Protein AF-A0A974VL12-F1 (afdb_monomer_lite)

pLDDT: mean 79.25, std 14.82, range [35.31, 94.94]

Sequence (105 aa):
MATPLALETPRSLEWRTRATRRAIELATTGRTFTADELHTPAVGEPNHHTKWGSIMRDKQVLKCVEFIGYTKSTRTGGVLSVWQGRPLIAQQVLQSLEQDGEHTA

Structure (mmCIF, N/CA/C/O backbone):
data_AF-A0A974VL12-F1
#
_entry.id   AF-A0A974VL12-F1
#
loop_
_atom_site.group_PDB
_atom_site.id
_atom_site.type_symbol
_atom_site.label_atom_id
_atom_site.label_alt_id
_atom_site.label_comp_id
_atom_site.label_asym_id
_atom_site.label_entity_id
_atom_site.label_seq_id
_atom_site.pdbx_PDB_ins_code
_atom_site.Cartn_x
_atom_site.Cartn_y
_atom_site.Cartn_z
_atom_site.occupancy
_atom_site.B_iso_or_equiv
_atom_site.auth_seq_id
_atom_site.auth_comp_id
_atom_site.auth_asym_id
_atom_site.auth_atom_id
_atom_site.pdbx_PDB_model_num
ATOM 1 N N . MET A 1 1 ? 37.444 -2.932 -4.853 1.00 35.31 1 MET A N 1
ATOM 2 C CA . MET A 1 1 ? 36.697 -1.919 -5.625 1.00 35.31 1 MET A CA 1
ATOM 3 C C . MET A 1 1 ? 35.370 -1.689 -4.923 1.00 35.31 1 MET A C 1
ATOM 5 O O . MET A 1 1 ? 34.571 -2.613 -4.874 1.00 35.31 1 MET A O 1
ATOM 9 N N . ALA A 1 2 ? 35.192 -0.536 -4.277 1.00 42.22 2 ALA A N 1
ATOM 10 C CA . ALA A 1 2 ? 33.950 -0.197 -3.587 1.00 42.22 2 ALA A CA 1
ATOM 11 C C . ALA A 1 2 ? 32.938 0.318 -4.618 1.00 42.22 2 ALA A C 1
ATOM 13 O O . ALA A 1 2 ? 33.211 1.300 -5.307 1.00 42.22 2 ALA A O 1
ATOM 14 N N . THR A 1 3 ? 31.805 -0.367 -4.760 1.00 48.94 3 THR A N 1
ATOM 15 C CA . THR A 1 3 ? 30.671 0.097 -5.567 1.00 48.94 3 THR A CA 1
ATOM 16 C C .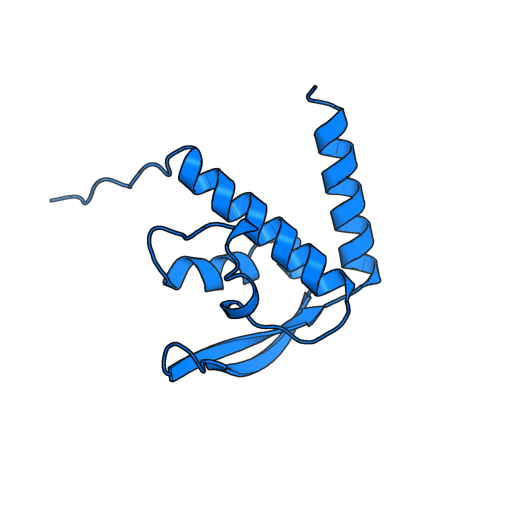 THR A 1 3 ? 30.251 1.475 -5.052 1.00 48.94 3 THR A C 1
ATOM 18 O O . THR A 1 3 ? 30.015 1.598 -3.847 1.00 48.94 3 THR A O 1
ATOM 21 N N . PRO A 1 4 ? 30.175 2.522 -5.893 1.00 47.91 4 PRO A N 1
ATOM 22 C CA . PRO A 1 4 ? 29.727 3.820 -5.421 1.00 47.91 4 PRO A CA 1
ATOM 23 C C . PRO A 1 4 ? 28.293 3.673 -4.915 1.00 47.91 4 PRO A C 1
ATOM 25 O O . PRO A 1 4 ? 27.423 3.161 -5.622 1.00 47.91 4 PRO A O 1
ATOM 28 N N . LEU A 1 5 ? 28.076 4.082 -3.663 1.00 50.25 5 LEU A N 1
ATOM 29 C CA . LEU A 1 5 ? 26.763 4.251 -3.055 1.00 50.25 5 LEU A CA 1
ATOM 30 C C . LEU A 1 5 ? 25.986 5.185 -3.988 1.00 50.25 5 LEU A C 1
ATOM 32 O O . LEU A 1 5 ? 26.266 6.381 -4.024 1.00 50.25 5 LEU A O 1
ATOM 36 N N . ALA A 1 6 ? 25.119 4.628 -4.835 1.00 55.88 6 ALA A N 1
ATOM 37 C CA . ALA A 1 6 ? 24.356 5.402 -5.799 1.00 55.88 6 ALA A CA 1
ATOM 38 C C . ALA A 1 6 ? 23.507 6.402 -5.013 1.00 55.88 6 ALA A C 1
ATOM 40 O O . ALA A 1 6 ? 22.493 6.028 -4.426 1.00 55.88 6 ALA A O 1
ATOM 41 N N . LEU A 1 7 ? 23.970 7.653 -4.957 1.00 52.66 7 LEU A N 1
ATOM 42 C CA . LEU A 1 7 ? 23.207 8.775 -4.439 1.00 52.66 7 LEU A CA 1
ATOM 43 C C . LEU A 1 7 ? 21.893 8.776 -5.213 1.00 52.66 7 LEU A C 1
ATOM 45 O O . LEU A 1 7 ? 21.882 8.938 -6.435 1.00 52.66 7 LEU A O 1
ATOM 49 N N . GLU A 1 8 ? 20.807 8.485 -4.505 1.00 51.09 8 GLU A N 1
ATOM 50 C CA . GLU A 1 8 ? 19.462 8.518 -5.053 1.00 51.09 8 GLU A CA 1
ATOM 51 C C . GLU A 1 8 ? 19.259 9.903 -5.689 1.00 51.09 8 GLU A C 1
ATOM 53 O O . GLU A 1 8 ? 19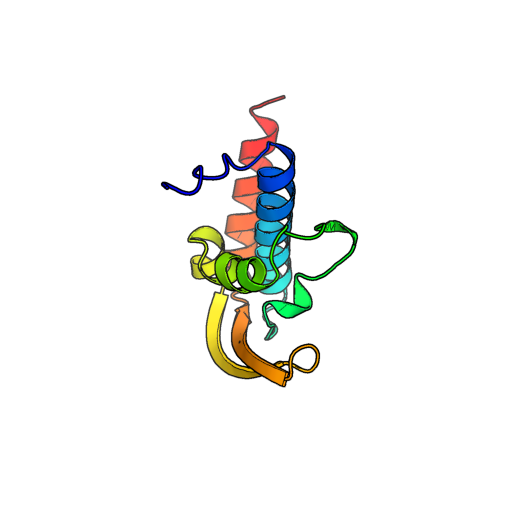.261 10.930 -5.015 1.00 51.09 8 GLU A O 1
ATOM 58 N N . THR A 1 9 ? 19.172 9.947 -7.022 1.00 57.31 9 THR A N 1
ATOM 59 C CA . THR A 1 9 ? 18.913 11.179 -7.771 1.00 57.31 9 THR A CA 1
ATOM 60 C C . THR A 1 9 ? 17.560 11.768 -7.349 1.00 57.31 9 THR A C 1
ATOM 62 O O . THR A 1 9 ? 16.682 11.011 -6.934 1.00 57.31 9 THR A O 1
ATOM 65 N N . PRO A 1 10 ? 17.310 13.081 -7.501 1.00 57.47 10 PRO A N 1
ATOM 66 C CA . PRO A 1 10 ? 16.026 13.696 -7.138 1.00 57.47 10 PRO A CA 1
ATOM 67 C C . PRO A 1 10 ? 14.801 12.983 -7.745 1.00 57.47 10 PRO A C 1
ATOM 69 O O . PRO A 1 10 ? 13.813 12.739 -7.058 1.00 57.47 10 PRO A O 1
ATOM 72 N N . ARG A 1 11 ? 14.904 12.499 -8.994 1.00 55.97 11 ARG A N 1
ATOM 73 C CA . ARG A 1 11 ? 13.870 11.651 -9.628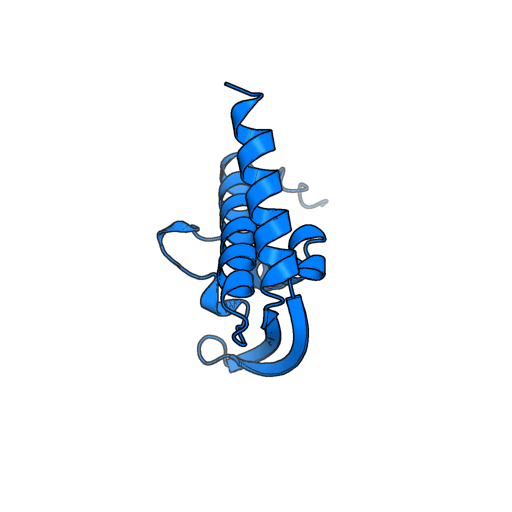 1.00 55.97 11 ARG A CA 1
ATOM 74 C C . ARG A 1 11 ? 13.635 10.322 -8.907 1.00 55.97 11 ARG A C 1
ATOM 76 O O . ARG A 1 11 ? 12.522 9.806 -8.901 1.00 55.97 11 ARG A O 1
ATOM 83 N N . SER A 1 12 ? 14.680 9.753 -8.311 1.00 59.50 12 SER A N 1
ATOM 84 C CA . SER A 1 12 ? 14.577 8.532 -7.516 1.00 59.50 12 SER A CA 1
ATOM 85 C C . SER A 1 12 ? 13.962 8.757 -6.122 1.00 59.50 12 SER A C 1
ATOM 87 O O . SER A 1 12 ? 13.556 7.793 -5.484 1.00 59.50 12 SER A O 1
ATOM 89 N N . LEU A 1 13 ? 13.818 10.002 -5.658 1.00 66.19 13 LEU A N 1
ATOM 90 C CA . LEU A 1 13 ? 12.967 10.320 -4.505 1.00 66.19 13 LEU A CA 1
ATOM 91 C C . LEU A 1 13 ? 11.499 10.489 -4.915 1.00 66.19 13 LEU A C 1
ATOM 93 O O . LEU A 1 13 ? 10.612 10.037 -4.196 1.00 66.19 13 LEU A O 1
ATOM 97 N N . GLU A 1 14 ? 11.229 11.060 -6.093 1.00 79.06 14 GLU A N 1
ATOM 98 C CA . GLU A 1 14 ? 9.853 11.313 -6.535 1.00 79.06 14 GLU A CA 1
ATOM 99 C C . GLU A 1 14 ? 9.016 10.040 -6.705 1.00 79.06 14 GLU A C 1
ATOM 101 O O . GLU A 1 14 ? 7.884 10.002 -6.219 1.00 79.06 14 GLU A O 1
ATOM 106 N N . TRP A 1 15 ? 9.546 8.986 -7.345 1.00 82.62 15 TRP A N 1
ATOM 107 C CA . TRP A 1 15 ? 8.781 7.733 -7.495 1.00 82.62 15 TRP A CA 1
ATOM 108 C C . TRP A 1 15 ? 8.465 7.116 -6.130 1.00 82.62 15 TRP A C 1
ATOM 110 O O . TRP A 1 15 ? 7.372 6.595 -5.937 1.00 82.62 15 TRP A O 1
ATOM 120 N N . ARG A 1 16 ? 9.393 7.205 -5.165 1.00 83.38 16 ARG A N 1
ATOM 121 C CA . ARG A 1 16 ? 9.209 6.652 -3.821 1.00 83.38 16 ARG A CA 1
ATOM 122 C C . ARG A 1 16 ? 8.102 7.395 -3.086 1.00 83.38 16 ARG A C 1
ATOM 124 O O . ARG A 1 16 ? 7.213 6.749 -2.546 1.00 83.38 16 ARG A O 1
ATOM 131 N N . THR A 1 17 ? 8.111 8.726 -3.120 1.00 84.62 17 THR A N 1
ATOM 132 C CA . THR A 1 17 ? 7.046 9.545 -2.525 1.00 84.62 17 THR A CA 1
ATOM 133 C C . THR A 1 17 ? 5.691 9.247 -3.167 1.00 84.62 17 THR A C 1
ATOM 135 O O . THR A 1 17 ? 4.707 9.035 -2.456 1.00 84.62 17 THR A O 1
ATOM 138 N N . ARG A 1 18 ? 5.632 9.145 -4.502 1.00 87.31 18 ARG A N 1
ATOM 139 C CA . ARG A 1 18 ? 4.400 8.783 -5.224 1.00 87.31 18 ARG A CA 1
ATOM 140 C C . ARG A 1 18 ? 3.931 7.366 -4.887 1.00 87.31 18 ARG A C 1
ATOM 142 O O . ARG A 1 18 ? 2.738 7.158 -4.693 1.00 87.31 18 ARG A O 1
ATOM 149 N N . ALA A 1 19 ? 4.849 6.408 -4.763 1.00 88.69 19 ALA A N 1
ATOM 150 C CA . ALA A 1 19 ? 4.539 5.027 -4.401 1.00 88.69 19 ALA A CA 1
ATOM 151 C C . ALA A 1 19 ? 4.017 4.924 -2.963 1.00 88.69 19 ALA A C 1
ATOM 153 O O . ALA A 1 19 ? 3.030 4.233 -2.722 1.00 88.69 19 ALA A O 1
ATOM 154 N N . THR A 1 20 ? 4.637 5.642 -2.021 1.00 89.25 20 THR A N 1
ATOM 155 C CA . THR A 1 20 ? 4.178 5.735 -0.629 1.00 89.25 20 THR A CA 1
ATOM 156 C C . THR A 1 20 ? 2.778 6.338 -0.559 1.00 89.25 20 THR A C 1
ATOM 158 O O . THR A 1 20 ? 1.894 5.737 0.051 1.00 89.25 20 THR A O 1
ATOM 161 N N . ARG A 1 21 ? 2.536 7.466 -1.244 1.00 89.75 21 ARG A N 1
ATOM 162 C CA . ARG A 1 21 ? 1.198 8.071 -1.330 1.00 89.75 21 ARG A CA 1
ATOM 163 C C . ARG A 1 21 ? 0.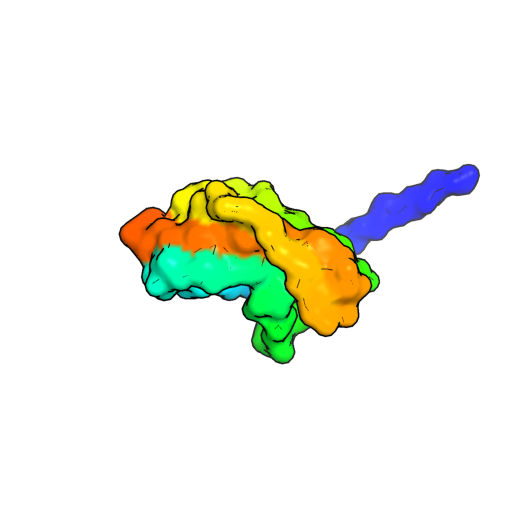185 7.084 -1.905 1.00 89.75 21 ARG A C 1
ATOM 165 O O . ARG A 1 21 ? -0.871 6.879 -1.315 1.00 89.75 21 ARG A O 1
ATOM 172 N N . ARG A 1 22 ? 0.534 6.403 -3.000 1.00 91.38 22 ARG A N 1
ATOM 173 C CA . ARG A 1 22 ? -0.342 5.417 -3.635 1.00 91.38 22 ARG A CA 1
ATOM 174 C C . ARG A 1 22 ? -0.677 4.243 -2.712 1.00 91.38 22 ARG A C 1
ATOM 176 O O . ARG A 1 22 ? -1.818 3.791 -2.692 1.00 91.38 22 ARG A O 1
ATOM 183 N N . ALA A 1 23 ? 0.288 3.757 -1.937 1.00 91.12 23 ALA A N 1
ATOM 184 C CA . ALA A 1 23 ? 0.052 2.703 -0.954 1.00 91.12 23 ALA A CA 1
ATOM 185 C C . ALA A 1 23 ? -0.928 3.155 0.143 1.00 91.12 23 ALA A C 1
ATOM 187 O O . ALA A 1 23 ? -1.800 2.384 0.541 1.00 91.12 23 ALA A O 1
ATOM 188 N N . ILE A 1 24 ? -0.825 4.409 0.596 1.00 91.62 24 ILE A N 1
ATOM 189 C CA . ILE A 1 24 ? -1.755 5.001 1.570 1.00 91.62 24 ILE A CA 1
ATOM 190 C C . ILE A 1 24 ? -3.155 5.155 0.954 1.00 91.62 24 ILE A C 1
ATOM 192 O O . ILE A 1 24 ? -4.139 4.783 1.588 1.00 91.62 24 ILE A O 1
ATOM 196 N N . GLU A 1 25 ? -3.262 5.608 -0.298 1.00 91.12 25 GLU A N 1
ATOM 197 C CA . GLU A 1 25 ? -4.538 5.675 -1.026 1.00 91.12 25 GLU A CA 1
ATOM 198 C C . GLU A 1 25 ? -5.204 4.298 -1.137 1.00 91.12 25 GLU A C 1
ATOM 200 O O . GLU A 1 25 ? -6.386 4.158 -0.822 1.00 91.12 25 GLU A O 1
ATOM 205 N N . LEU A 1 26 ? -4.455 3.258 -1.521 1.00 91.62 26 LEU A N 1
ATOM 206 C CA . LEU A 1 26 ? -4.969 1.885 -1.553 1.00 91.62 26 LEU A CA 1
ATOM 207 C C . LEU A 1 26 ? -5.439 1.436 -0.165 1.00 91.62 26 LEU A C 1
ATOM 209 O O . LEU A 1 26 ? -6.495 0.811 -0.041 1.00 91.62 26 LEU A O 1
ATOM 213 N N . ALA A 1 27 ? -4.715 1.822 0.886 1.00 92.56 27 ALA A N 1
ATOM 214 C CA . ALA A 1 27 ? -5.090 1.514 2.256 1.00 92.56 27 ALA A CA 1
ATOM 215 C C . ALA A 1 27 ? -6.411 2.176 2.695 1.00 92.56 27 ALA A C 1
ATOM 217 O O . ALA A 1 27 ? -7.134 1.589 3.505 1.00 92.56 27 ALA A O 1
ATOM 218 N N . THR A 1 28 ? -6.783 3.332 2.127 1.00 93.25 28 THR A N 1
ATOM 219 C CA . THR A 1 28 ? -8.086 3.971 2.410 1.00 93.25 28 THR A CA 1
ATOM 220 C C . THR A 1 28 ? -9.278 3.117 1.976 1.00 93.25 28 THR A C 1
ATOM 222 O O . THR A 1 28 ? -10.358 3.235 2.548 1.00 93.25 28 THR A O 1
ATOM 225 N N . THR A 1 29 ? -9.089 2.215 1.007 1.00 92.12 29 THR A N 1
ATOM 226 C CA . THR A 1 29 ? -10.163 1.353 0.492 1.00 92.12 29 THR A CA 1
ATOM 227 C C . THR A 1 29 ? -10.535 0.211 1.442 1.00 92.12 29 THR A C 1
ATOM 229 O O . THR A 1 29 ? -11.587 -0.401 1.277 1.00 92.12 29 THR A O 1
ATOM 232 N N . GLY A 1 30 ? -9.661 -0.129 2.398 1.00 90.31 30 GLY A N 1
ATOM 233 C CA . GLY A 1 30 ? -9.835 -1.270 3.309 1.00 90.31 30 GLY A CA 1
ATOM 234 C C . GLY A 1 30 ? -9.677 -2.645 2.656 1.00 90.31 30 GLY A C 1
ATOM 235 O O . GLY A 1 30 ? -9.793 -3.671 3.330 1.00 90.31 30 GLY A O 1
ATOM 236 N N . ARG A 1 31 ? -9.406 -2.684 1.348 1.00 93.38 31 ARG A N 1
ATOM 237 C CA . ARG A 1 31 ? -9.192 -3.921 0.598 1.00 93.38 31 ARG A CA 1
ATOM 238 C C . ARG A 1 31 ? -7.802 -4.485 0.860 1.00 93.38 31 ARG A C 1
ATOM 240 O O . ARG A 1 31 ? -6.908 -3.811 1.377 1.00 93.38 31 ARG A O 1
ATOM 247 N N . THR A 1 32 ? -7.639 -5.747 0.487 1.00 93.50 32 THR A N 1
ATOM 248 C CA . THR A 1 32 ? -6.334 -6.389 0.428 1.00 93.50 32 THR A CA 1
ATOM 249 C C . THR A 1 32 ? -5.627 -5.993 -0.863 1.00 93.50 32 THR A C 1
ATOM 251 O O . THR A 1 32 ? -6.270 -5.887 -1.907 1.00 93.50 32 THR A O 1
ATOM 254 N N . PHE A 1 33 ? -4.321 -5.752 -0.787 1.00 92.12 33 PHE A N 1
ATOM 255 C CA . PHE A 1 33 ? -3.500 -5.419 -1.943 1.00 92.12 33 PHE A CA 1
ATOM 256 C C . PHE A 1 33 ? -2.048 -5.882 -1.776 1.00 92.12 33 PHE A C 1
ATOM 258 O O . PHE A 1 33 ? -1.599 -6.240 -0.680 1.00 92.12 33 PHE A O 1
ATOM 265 N N . THR A 1 34 ? -1.303 -5.894 -2.879 1.00 90.81 34 THR A N 1
ATOM 266 C CA . THR A 1 34 ? 0.124 -6.260 -2.906 1.00 90.81 34 THR A CA 1
ATOM 267 C C . THR A 1 34 ? 0.998 -5.133 -3.449 1.00 90.81 34 THR A C 1
ATOM 269 O O . THR A 1 34 ? 0.513 -4.166 -4.031 1.00 90.81 34 THR A O 1
ATOM 272 N N . ALA A 1 35 ? 2.320 -5.273 -3.310 1.00 87.75 35 ALA A N 1
ATOM 273 C CA . ALA A 1 35 ? 3.267 -4.322 -3.892 1.00 87.75 35 ALA A CA 1
ATOM 274 C C . ALA A 1 35 ? 3.193 -4.246 -5.433 1.00 87.75 35 ALA A C 1
ATOM 276 O O . ALA A 1 35 ? 3.609 -3.237 -5.996 1.00 87.75 35 ALA A O 1
ATOM 277 N N . ASP A 1 36 ? 2.655 -5.269 -6.115 1.00 86.06 36 ASP A N 1
ATOM 278 C CA . ASP A 1 36 ? 2.457 -5.225 -7.571 1.00 86.06 36 ASP A CA 1
ATOM 279 C C . ASP A 1 36 ? 1.380 -4.191 -7.965 1.00 86.06 36 ASP A C 1
ATOM 281 O O . ASP A 1 36 ? 1.465 -3.613 -9.041 1.00 86.06 36 ASP A O 1
ATOM 285 N N . GLU A 1 37 ? 0.425 -3.863 -7.087 1.00 87.69 37 GLU A N 1
ATOM 286 C CA . GLU A 1 37 ? -0.618 -2.853 -7.361 1.00 87.69 37 GLU A CA 1
ATOM 287 C C . GLU A 1 37 ? -0.127 -1.404 -7.231 1.00 87.69 37 GLU A C 1
ATOM 289 O O . GLU A 1 37 ? -0.824 -0.463 -7.617 1.00 87.69 37 GLU A O 1
ATOM 294 N N . LEU A 1 38 ? 1.091 -1.206 -6.719 1.00 85.25 38 LEU A N 1
ATOM 295 C CA . LEU A 1 38 ? 1.769 0.092 -6.756 1.00 85.25 38 LEU A CA 1
ATOM 296 C C . LEU A 1 38 ? 2.317 0.404 -8.154 1.00 85.25 38 LEU A C 1
ATOM 298 O O . LEU A 1 38 ? 2.614 1.562 -8.457 1.00 85.25 38 LEU A O 1
ATOM 302 N N . HIS A 1 39 ? 2.429 -0.621 -9.005 1.00 82.56 39 HIS A N 1
ATOM 303 C CA . HIS A 1 39 ? 2.906 -0.511 -10.374 1.00 82.56 39 HIS A CA 1
ATOM 304 C C . HIS A 1 39 ? 1.844 0.167 -11.241 1.00 82.56 39 HIS A C 1
ATOM 306 O O . HIS A 1 39 ? 0.923 -0.459 -11.761 1.00 82.56 39 HIS A O 1
ATOM 312 N N . THR A 1 40 ? 1.935 1.490 -11.349 1.00 78.88 40 THR A N 1
ATOM 313 C CA . THR A 1 40 ? 1.057 2.285 -12.210 1.00 78.88 40 THR A CA 1
ATOM 314 C C . THR A 1 40 ? 1.879 3.328 -12.968 1.00 78.88 40 THR A C 1
ATOM 316 O O . THR A 1 40 ? 2.858 3.844 -12.417 1.00 78.88 40 THR A O 1
ATOM 319 N N . PRO A 1 41 ? 1.476 3.715 -14.196 1.00 73.50 41 PRO A N 1
ATOM 320 C CA . PRO A 1 41 ? 2.184 4.742 -14.964 1.00 73.50 41 PRO A CA 1
ATOM 321 C C . PRO A 1 41 ? 2.341 6.078 -14.218 1.00 73.50 41 PRO A C 1
ATOM 323 O O . PRO A 1 41 ? 3.310 6.797 -14.440 1.00 73.50 41 PRO A O 1
ATOM 326 N N . ALA A 1 42 ? 1.415 6.399 -13.307 1.00 71.62 42 ALA A N 1
ATOM 327 C CA . ALA A 1 42 ? 1.426 7.632 -12.519 1.00 71.62 42 ALA A CA 1
ATOM 328 C C . ALA A 1 42 ? 2.519 7.664 -11.430 1.00 71.62 42 ALA A C 1
ATOM 330 O O . ALA A 1 42 ? 3.028 8.737 -11.090 1.00 71.62 42 ALA A O 1
ATOM 331 N N . VAL A 1 43 ? 2.896 6.500 -10.890 1.00 77.69 43 VAL A N 1
ATOM 332 C CA . VAL A 1 43 ? 3.921 6.383 -9.837 1.00 77.69 43 VAL A CA 1
ATOM 333 C C . VAL A 1 43 ? 5.336 6.441 -10.423 1.00 77.69 43 VAL A C 1
ATOM 335 O O . VAL A 1 43 ? 6.245 6.971 -9.782 1.00 77.69 43 VAL A O 1
ATOM 338 N N . GLY A 1 44 ? 5.512 5.969 -11.659 1.00 75.00 44 GLY A N 1
ATOM 339 C CA . GLY A 1 44 ? 6.823 5.776 -12.279 1.00 75.00 44 GLY A CA 1
ATOM 340 C C . GLY A 1 44 ? 7.469 4.448 -11.870 1.00 75.00 44 GLY A C 1
ATOM 341 O O . GLY A 1 44 ? 6.893 3.671 -11.114 1.00 75.00 44 GLY A O 1
ATOM 342 N N . GLU A 1 45 ? 8.669 4.173 -12.384 1.00 72.88 45 GLU A N 1
ATOM 343 C CA . GLU A 1 45 ? 9.375 2.904 -12.165 1.00 72.88 45 GLU A CA 1
ATOM 344 C C . GLU A 1 45 ? 10.667 3.135 -11.358 1.00 72.88 45 GLU A C 1
ATOM 346 O O . GLU A 1 45 ? 11.454 4.023 -11.704 1.00 72.88 45 GLU A O 1
ATOM 351 N N . PRO A 1 46 ? 10.942 2.347 -10.303 1.00 70.62 46 PRO A N 1
ATOM 352 C CA . PRO A 1 46 ? 12.252 2.337 -9.674 1.00 70.62 46 PRO A CA 1
ATOM 353 C C . PRO A 1 46 ? 13.301 1.727 -10.609 1.00 70.62 46 PRO A C 1
ATOM 355 O O . PRO A 1 46 ? 13.022 0.812 -11.377 1.00 70.62 46 PRO A O 1
ATOM 358 N N . ASN A 1 47 ? 14.565 2.121 -10.432 1.00 68.62 47 ASN A N 1
ATOM 359 C CA . ASN A 1 47 ? 15.694 1.523 -11.163 1.00 68.62 47 ASN A CA 1
ATOM 360 C C . ASN A 1 47 ? 15.842 -0.000 -10.938 1.00 68.62 47 ASN A C 1
ATOM 362 O O . ASN A 1 47 ? 16.512 -0.673 -11.714 1.00 68.62 47 ASN A O 1
ATOM 366 N N . HIS A 1 48 ? 15.240 -0.547 -9.872 1.00 67.19 48 HIS A N 1
ATOM 367 C CA . HIS A 1 48 ? 15.236 -1.979 -9.569 1.00 67.19 48 HIS A CA 1
ATOM 368 C C . HIS A 1 48 ? 13.877 -2.446 -9.040 1.00 67.19 48 HIS A C 1
ATOM 370 O O . HIS A 1 48 ? 13.314 -1.848 -8.121 1.00 67.19 48 HIS A O 1
ATOM 376 N N . HIS A 1 49 ? 13.406 -3.586 -9.553 1.00 64.94 49 HIS A N 1
ATOM 377 C CA . HIS A 1 49 ? 12.110 -4.190 -9.220 1.00 64.94 49 HIS A CA 1
ATOM 378 C C . HIS A 1 49 ? 11.939 -4.521 -7.727 1.00 64.94 49 HIS A C 1
ATOM 380 O O . HIS A 1 49 ? 10.829 -4.471 -7.203 1.00 64.94 49 HIS A O 1
ATOM 386 N N . THR A 1 50 ? 13.026 -4.817 -7.010 1.00 68.38 50 THR A N 1
ATOM 387 C CA . THR A 1 50 ? 12.994 -5.141 -5.575 1.00 68.38 50 THR A CA 1
ATOM 388 C C . THR A 1 50 ? 12.602 -3.953 -4.695 1.00 68.38 50 THR A C 1
ATOM 390 O O . THR A 1 50 ? 12.183 -4.150 -3.553 1.00 68.38 50 THR A O 1
ATOM 393 N N . LYS A 1 51 ? 12.672 -2.718 -5.215 1.00 74.69 51 LYS A N 1
ATOM 394 C CA . LYS A 1 51 ? 12.315 -1.516 -4.455 1.00 74.69 51 LYS A CA 1
ATOM 395 C C . LYS A 1 51 ? 10.810 -1.398 -4.184 1.00 74.69 51 LYS A C 1
ATOM 397 O O . LYS A 1 51 ? 10.441 -0.788 -3.184 1.00 74.69 51 LYS A O 1
ATOM 402 N N . TRP A 1 52 ? 9.945 -2.043 -4.967 1.00 79.75 52 TRP A N 1
ATOM 403 C CA . TRP A 1 52 ? 8.494 -2.029 -4.728 1.00 79.75 52 TRP A CA 1
ATOM 404 C C . TRP A 1 52 ? 8.109 -2.649 -3.379 1.00 79.75 52 TRP A C 1
ATOM 406 O O . TRP A 1 52 ? 7.347 -2.062 -2.614 1.00 79.75 52 TRP A O 1
ATOM 416 N N . GLY A 1 53 ? 8.716 -3.785 -3.022 1.00 78.69 53 GLY A N 1
ATOM 417 C CA . GLY A 1 53 ? 8.496 -4.417 -1.717 1.00 78.69 53 GLY A CA 1
ATOM 418 C C . GLY A 1 53 ? 9.003 -3.579 -0.538 1.00 78.69 53 GLY A C 1
ATOM 419 O O . GLY A 1 53 ? 8.487 -3.704 0.571 1.00 78.69 53 GLY A O 1
ATOM 420 N N . SER A 1 54 ? 9.982 -2.695 -0.768 1.00 83.81 54 SER A N 1
ATOM 421 C CA . SER A 1 54 ? 10.495 -1.797 0.273 1.00 83.81 54 SER A CA 1
ATOM 422 C C . SER A 1 54 ? 9.507 -0.688 0.651 1.00 83.81 54 SER A C 1
ATOM 424 O O . SER A 1 54 ? 9.493 -0.279 1.808 1.00 83.81 54 SER A O 1
ATOM 426 N N . ILE A 1 55 ? 8.626 -0.273 -0.272 1.00 86.44 55 ILE A N 1
ATOM 427 C CA . ILE A 1 55 ? 7.585 0.738 -0.011 1.00 86.44 55 ILE A CA 1
ATOM 428 C C . ILE A 1 55 ? 6.602 0.252 1.050 1.00 86.44 55 ILE A C 1
ATOM 430 O O . ILE A 1 55 ? 6.253 0.992 1.963 1.00 86.44 55 ILE A O 1
ATOM 434 N N . MET A 1 56 ? 6.225 -1.027 1.001 1.00 85.06 56 MET A N 1
ATOM 435 C CA . MET A 1 56 ? 5.317 -1.619 1.991 1.00 85.06 56 MET A CA 1
ATOM 436 C C . MET A 1 56 ? 5.929 -1.722 3.396 1.00 85.06 56 MET A C 1
ATOM 438 O O . MET A 1 56 ? 5.223 -2.010 4.356 1.00 85.06 56 MET A O 1
ATOM 442 N N . ARG A 1 57 ? 7.241 -1.483 3.530 1.00 84.88 57 ARG A N 1
ATOM 443 C CA . ARG A 1 57 ? 7.950 -1.406 4.815 1.00 84.88 57 ARG A CA 1
ATOM 444 C C . ARG A 1 57 ? 8.201 0.032 5.268 1.00 84.88 57 ARG A C 1
ATOM 446 O O . ARG A 1 57 ? 8.858 0.239 6.288 1.00 84.88 57 ARG A O 1
ATOM 453 N N . ASP A 1 58 ? 7.715 1.021 4.523 1.00 86.88 58 ASP A N 1
ATOM 454 C CA . ASP A 1 58 ? 7.806 2.414 4.928 1.00 86.88 58 ASP A CA 1
ATOM 455 C C . ASP A 1 58 ? 6.950 2.662 6.181 1.00 86.88 58 ASP A C 1
ATOM 457 O O . ASP A 1 58 ? 5.849 2.127 6.323 1.00 86.88 58 ASP A O 1
ATOM 461 N N . LYS A 1 59 ? 7.457 3.474 7.115 1.00 78.44 59 LYS A N 1
ATOM 462 C CA . LYS A 1 59 ? 6.808 3.711 8.413 1.00 78.44 59 LYS A CA 1
ATOM 463 C C . LYS A 1 59 ? 5.417 4.324 8.268 1.00 78.44 59 LYS A C 1
ATOM 465 O O . LYS A 1 59 ? 4.559 4.043 9.102 1.00 78.44 59 LYS A O 1
ATOM 470 N N . GLN A 1 60 ? 5.196 5.169 7.260 1.00 80.00 60 GLN A N 1
ATOM 471 C CA . GLN A 1 60 ? 3.879 5.768 7.028 1.00 80.00 60 GLN A CA 1
ATOM 472 C C . GLN A 1 60 ? 2.886 4.719 6.516 1.00 80.00 60 GLN A C 1
ATOM 474 O O . GLN A 1 60 ? 1.768 4.630 7.023 1.00 80.00 60 GLN A O 1
ATOM 479 N N . VAL A 1 61 ? 3.327 3.857 5.596 1.00 84.00 61 VAL A N 1
ATOM 480 C CA . VAL A 1 61 ? 2.512 2.761 5.057 1.00 84.00 61 VAL A CA 1
ATOM 481 C C . VAL A 1 61 ? 2.172 1.756 6.153 1.00 84.00 61 VAL A C 1
ATOM 483 O O . VAL A 1 61 ? 1.003 1.429 6.319 1.00 84.00 61 VAL A O 1
ATOM 486 N N . LEU A 1 62 ? 3.146 1.347 6.974 1.00 86.44 62 LEU A N 1
ATOM 487 C CA . LEU A 1 62 ? 2.954 0.372 8.057 1.00 86.44 62 LEU A CA 1
ATOM 488 C C . LEU A 1 62 ? 1.912 0.787 9.107 1.00 86.44 62 LEU A C 1
ATOM 490 O O . LEU A 1 62 ? 1.340 -0.074 9.766 1.00 86.44 62 LEU A O 1
ATOM 494 N N . LYS A 1 63 ? 1.647 2.087 9.280 1.00 89.75 63 LYS A N 1
ATOM 495 C CA . LYS A 1 63 ? 0.548 2.557 10.144 1.00 89.75 63 LYS A CA 1
ATOM 496 C C . LYS A 1 63 ? -0.820 2.353 9.489 1.00 89.75 63 LYS A C 1
ATOM 498 O O . LYS A 1 63 ? -1.805 2.102 10.178 1.00 89.75 63 LYS A O 1
ATOM 503 N N . CYS A 1 64 ? -0.864 2.467 8.166 1.00 91.44 64 CYS A N 1
ATOM 504 C CA . CYS A 1 64 ? -2.077 2.442 7.357 1.00 91.44 64 CYS A CA 1
ATOM 505 C C . CYS A 1 64 ? -2.487 1.033 6.930 1.00 91.44 64 CYS A C 1
ATOM 507 O O . CYS A 1 64 ? -3.599 0.866 6.443 1.00 91.44 64 CYS A O 1
ATOM 509 N N . VAL A 1 65 ? -1.619 0.030 7.071 1.00 92.62 65 VAL A N 1
ATOM 510 C CA . VAL A 1 65 ? -1.891 -1.335 6.613 1.00 92.62 65 VAL A CA 1
ATOM 511 C C . VAL A 1 65 ? -1.597 -2.382 7.676 1.00 92.62 65 VAL A C 1
ATOM 513 O O . VAL A 1 65 ? -0.824 -2.160 8.603 1.00 92.62 65 VAL A O 1
ATOM 516 N N . GLU A 1 66 ? -2.188 -3.555 7.503 1.00 93.44 66 GLU A N 1
ATOM 517 C CA . GLU A 1 66 ? -1.927 -4.747 8.297 1.00 93.44 66 GLU A CA 1
ATOM 518 C C . GLU A 1 66 ? -1.417 -5.878 7.414 1.00 93.44 66 GLU A C 1
ATOM 520 O O . GLU A 1 66 ? -1.923 -6.100 6.315 1.00 93.44 66 GLU A O 1
ATOM 525 N N . PHE A 1 67 ? -0.403 -6.599 7.882 1.00 92.56 67 PHE A N 1
ATOM 526 C CA . PHE A 1 67 ? 0.063 -7.795 7.197 1.00 92.56 67 PHE A CA 1
ATOM 527 C C . PHE A 1 67 ? -0.923 -8.945 7.428 1.00 92.56 67 PHE A C 1
ATOM 529 O O . PHE A 1 67 ? -1.199 -9.292 8.572 1.00 92.56 67 PHE A O 1
ATOM 536 N N . ILE A 1 68 ? -1.406 -9.561 6.349 1.00 94.06 68 ILE A N 1
ATOM 537 C CA . ILE A 1 68 ? -2.430 -10.624 6.406 1.00 94.06 68 ILE A CA 1
ATOM 538 C C . ILE A 1 68 ? -1.974 -11.947 5.789 1.00 94.06 68 ILE A C 1
ATOM 540 O O . ILE A 1 68 ? -2.618 -12.973 5.998 1.00 94.06 68 ILE A O 1
ATOM 544 N N . GLY A 1 69 ? -0.859 -11.966 5.056 1.00 93.62 69 GLY A N 1
ATOM 545 C CA . GLY A 1 69 ? -0.294 -13.210 4.545 1.00 93.62 69 GLY A CA 1
ATOM 546 C C . GLY A 1 69 ? 0.547 -13.036 3.291 1.00 93.62 69 GLY A C 1
ATOM 547 O O . GLY A 1 69 ? 1.082 -11.964 3.007 1.00 93.62 69 GLY A O 1
ATOM 548 N N . TYR A 1 70 ? 0.660 -14.117 2.529 1.00 93.31 70 TYR A N 1
ATOM 549 C CA . TYR A 1 70 ? 1.455 -14.172 1.311 1.00 93.31 70 TYR A CA 1
ATOM 550 C C . TYR A 1 70 ? 0.628 -14.691 0.136 1.00 93.31 70 TYR A C 1
ATOM 552 O O . TYR A 1 70 ? -0.255 -15.528 0.311 1.00 93.31 70 TYR A O 1
ATOM 560 N N . THR A 1 71 ? 0.943 -14.222 -1.067 1.00 91.75 71 THR A N 1
ATOM 561 C CA . THR A 1 71 ? 0.381 -14.726 -2.324 1.00 91.75 71 THR A CA 1
ATOM 562 C C . THR A 1 71 ? 1.476 -14.888 -3.372 1.00 91.75 71 THR A C 1
ATOM 564 O O . THR A 1 71 ? 2.580 -14.368 -3.219 1.00 91.75 71 THR A O 1
ATOM 567 N N . LYS A 1 72 ? 1.194 -15.614 -4.451 1.00 87.38 72 LYS A N 1
ATOM 568 C CA . LYS A 1 72 ? 2.119 -15.744 -5.578 1.00 87.38 72 LYS A CA 1
ATOM 569 C C . LYS A 1 72 ? 1.976 -14.530 -6.501 1.00 87.38 72 LYS A C 1
ATOM 571 O O . LYS A 1 72 ? 0.868 -14.199 -6.911 1.00 87.38 72 LYS A O 1
ATOM 576 N N . SER A 1 73 ? 3.088 -13.887 -6.853 1.00 77.44 73 SER A N 1
ATOM 577 C CA . SER A 1 73 ? 3.118 -12.848 -7.885 1.00 77.44 73 SER A CA 1
ATOM 578 C C . SER A 1 73 ? 2.715 -13.459 -9.218 1.00 77.44 73 SER A C 1
ATOM 580 O O . SER A 1 73 ? 3.329 -14.420 -9.690 1.00 77.44 73 SER A O 1
ATOM 582 N N . THR A 1 74 ? 1.723 -12.854 -9.856 1.00 71.94 74 THR A N 1
ATOM 583 C CA . THR A 1 74 ? 1.330 -13.178 -11.229 1.00 71.94 74 THR A CA 1
ATOM 584 C C . THR A 1 74 ? 2.339 -12.651 -12.253 1.00 71.94 74 THR A C 1
ATOM 586 O O . THR A 1 74 ? 2.366 -13.142 -13.376 1.00 71.94 74 THR A O 1
ATOM 589 N N . ARG A 1 75 ? 3.200 -11.697 -11.865 1.00 70.44 75 ARG A N 1
ATOM 590 C CA . ARG A 1 75 ? 4.186 -11.049 -12.743 1.00 70.44 75 ARG A CA 1
ATOM 591 C C . ARG A 1 75 ? 5.558 -11.716 -12.720 1.00 70.44 75 ARG A C 1
ATOM 593 O O . ARG A 1 75 ? 6.170 -11.903 -13.763 1.00 70.44 75 ARG A O 1
ATOM 600 N N . THR A 1 76 ? 6.061 -12.042 -11.533 1.00 73.12 76 THR A N 1
ATOM 601 C CA . THR A 1 76 ? 7.434 -12.559 -11.354 1.00 73.12 76 THR A CA 1
ATOM 602 C C . THR A 1 76 ? 7.477 -14.033 -10.959 1.00 73.12 76 THR A C 1
ATOM 604 O O . THR A 1 76 ? 8.552 -14.621 -10.901 1.00 73.12 76 THR A O 1
ATOM 607 N N . GLY A 1 77 ? 6.326 -14.638 -10.645 1.00 76.94 77 GLY A N 1
ATOM 608 C CA . GLY A 1 77 ? 6.236 -16.012 -10.145 1.00 76.94 77 GLY A CA 1
ATOM 609 C C . GLY A 1 77 ? 6.737 -16.210 -8.707 1.00 76.94 77 GLY A C 1
ATOM 610 O O . GLY A 1 77 ? 6.595 -17.314 -8.180 1.00 76.94 77 GLY A O 1
ATOM 611 N N . GLY A 1 78 ? 7.290 -15.167 -8.074 1.00 83.19 78 GLY A N 1
ATOM 612 C CA . GLY A 1 78 ? 7.759 -15.169 -6.686 1.00 83.19 78 GLY A CA 1
ATOM 613 C C . GLY A 1 78 ? 6.637 -15.013 -5.656 1.00 83.19 78 GLY A C 1
ATOM 614 O O . GLY A 1 78 ? 5.459 -14.985 -6.000 1.00 83.19 78 GLY A O 1
ATOM 615 N N . VAL A 1 79 ? 6.997 -14.897 -4.378 1.00 87.38 79 VAL A N 1
ATOM 616 C CA . VAL A 1 79 ? 6.046 -14.681 -3.276 1.00 87.38 79 VAL A CA 1
ATOM 617 C C . VAL A 1 79 ? 5.956 -13.190 -2.944 1.00 87.38 79 VAL A C 1
ATOM 619 O O . VAL A 1 79 ? 6.976 -12.517 -2.809 1.00 87.38 79 VAL A O 1
ATOM 622 N N . LEU A 1 80 ? 4.736 -12.683 -2.787 1.00 87.12 80 LEU A N 1
ATOM 623 C CA . LEU A 1 80 ? 4.428 -11.316 -2.379 1.00 87.12 80 LEU A CA 1
ATOM 624 C C . LEU A 1 80 ? 3.743 -11.312 -1.023 1.00 87.12 80 LEU A C 1
ATOM 626 O O . LEU A 1 80 ? 2.888 -12.150 -0.747 1.00 87.12 80 LEU A O 1
ATOM 630 N N . SER A 1 81 ? 4.068 -10.318 -0.206 1.00 90.62 81 SER A N 1
ATOM 631 C CA . SER A 1 81 ? 3.274 -9.986 0.973 1.00 90.62 81 SER A CA 1
ATOM 632 C C . SER A 1 81 ? 1.940 -9.366 0.555 1.00 90.62 81 SER A C 1
ATOM 634 O O . SER A 1 81 ? 1.902 -8.491 -0.315 1.00 90.62 81 SER A O 1
ATOM 636 N N . VAL A 1 82 ? 0.868 -9.807 1.206 1.00 92.44 82 VAL A N 1
ATOM 637 C CA . VAL A 1 82 ? -0.481 -9.254 1.090 1.00 92.44 82 VAL A CA 1
ATOM 638 C C . VAL A 1 82 ? -0.745 -8.380 2.309 1.00 92.44 82 VAL A C 1
ATOM 640 O O . VAL A 1 82 ? -0.456 -8.770 3.445 1.00 92.44 82 VAL A O 1
ATOM 643 N N . TRP A 1 83 ? -1.301 -7.202 2.056 1.00 94.25 83 TRP A N 1
ATOM 644 C CA . TRP A 1 83 ? -1.563 -6.186 3.063 1.00 94.25 83 TRP A CA 1
ATOM 645 C C . TRP A 1 83 ? -3.025 -5.773 3.018 1.00 94.25 83 TRP A C 1
ATOM 647 O O . TRP A 1 83 ? -3.589 -5.643 1.937 1.00 94.25 83 TRP A O 1
ATOM 657 N N . GLN A 1 84 ? -3.637 -5.563 4.177 1.00 94.94 84 GLN A N 1
ATOM 658 C CA . GLN A 1 84 ? -4.991 -5.042 4.300 1.00 94.94 84 GLN A CA 1
ATOM 659 C C . GLN A 1 84 ? -4.946 -3.568 4.673 1.00 94.94 84 GLN A C 1
ATOM 661 O O . GLN A 1 84 ? -4.265 -3.194 5.626 1.00 94.94 84 GLN A O 1
ATOM 666 N N . GLY A 1 85 ? -5.685 -2.733 3.948 1.00 93.25 85 GLY A N 1
ATOM 667 C CA . GLY A 1 85 ? -5.853 -1.331 4.313 1.00 93.25 85 GLY A CA 1
ATOM 668 C C . GLY A 1 85 ? -6.580 -1.146 5.647 1.00 93.25 85 GLY A C 1
ATOM 669 O O . GLY A 1 85 ? -7.525 -1.872 5.951 1.00 93.25 85 GLY A O 1
ATOM 670 N N . ARG A 1 86 ? -6.170 -0.139 6.421 1.00 93.94 86 ARG A N 1
ATOM 671 C CA . ARG A 1 86 ? -6.863 0.367 7.613 1.00 93.94 86 ARG A CA 1
ATOM 672 C C . ARG A 1 86 ? -7.460 1.740 7.282 1.00 93.94 86 ARG A C 1
ATOM 674 O O . ARG A 1 86 ? -6.775 2.747 7.480 1.00 93.94 86 ARG A O 1
ATOM 681 N N . PRO A 1 87 ? -8.716 1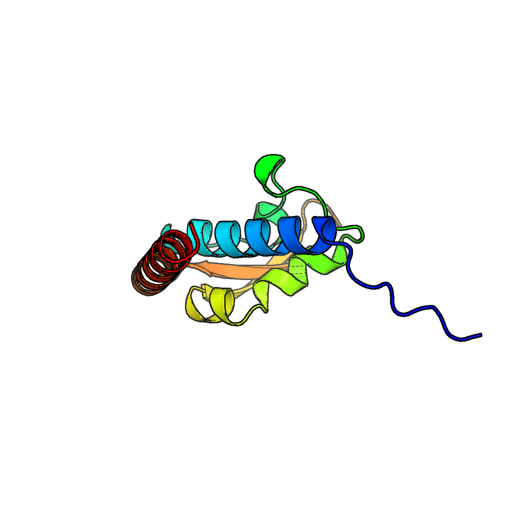.810 6.795 1.00 91.50 87 PRO A N 1
ATOM 682 C CA . PRO A 1 87 ? -9.280 3.014 6.182 1.00 91.50 87 PRO A CA 1
ATOM 683 C C . PRO A 1 87 ? -9.180 4.271 7.040 1.00 91.50 87 PRO A C 1
ATOM 685 O O . PRO A 1 87 ? -8.731 5.304 6.558 1.00 91.50 87 PRO A O 1
ATOM 688 N N . LEU A 1 88 ? -9.542 4.167 8.322 1.00 90.81 88 LEU A N 1
ATOM 689 C CA . LEU A 1 88 ? -9.583 5.310 9.237 1.00 90.81 88 LEU A CA 1
ATOM 690 C C . LEU A 1 88 ? -8.189 5.902 9.483 1.00 90.81 88 LEU A C 1
ATOM 692 O O . LEU A 1 88 ? -8.015 7.116 9.460 1.00 90.81 88 LEU A O 1
ATOM 696 N N . ILE A 1 89 ? -7.182 5.042 9.667 1.00 91.69 89 ILE A N 1
ATOM 697 C CA . ILE A 1 89 ? -5.799 5.484 9.887 1.00 91.69 89 ILE A CA 1
ATOM 698 C C . ILE A 1 89 ? -5.216 6.036 8.585 1.00 91.69 89 ILE A C 1
ATOM 700 O O . ILE A 1 89 ? -4.568 7.079 8.591 1.00 91.69 89 ILE A O 1
ATOM 704 N N . ALA A 1 90 ? -5.475 5.361 7.463 1.00 89.69 90 ALA A N 1
ATOM 705 C CA . ALA A 1 90 ? -5.004 5.781 6.151 1.00 89.69 90 ALA A CA 1
ATOM 706 C C . ALA A 1 90 ? -5.542 7.165 5.757 1.00 89.69 90 ALA A C 1
ATOM 708 O O . ALA A 1 90 ? -4.776 8.001 5.285 1.00 89.69 90 ALA A O 1
ATOM 709 N N . GLN A 1 91 ? -6.829 7.430 6.000 1.00 90.25 91 GLN A N 1
ATOM 710 C CA . GLN A 1 91 ? -7.445 8.736 5.750 1.00 90.25 91 GLN A CA 1
ATOM 711 C C . GLN A 1 91 ? -6.814 9.837 6.606 1.00 90.25 91 GLN A C 1
ATOM 713 O O . GLN A 1 91 ? -6.471 10.890 6.077 1.00 90.25 91 GLN A O 1
ATOM 718 N N . GLN A 1 92 ? -6.592 9.578 7.899 1.00 89.94 92 GLN A N 1
ATOM 719 C CA . GLN A 1 92 ? -5.944 10.538 8.794 1.00 89.94 92 GLN A CA 1
ATOM 720 C C . GLN A 1 92 ? -4.517 10.873 8.334 1.00 89.94 92 GLN A C 1
ATOM 722 O O . GLN A 1 92 ? -4.131 12.038 8.298 1.00 89.94 92 GLN A O 1
ATOM 727 N N . VAL A 1 93 ? -3.739 9.856 7.953 1.00 86.94 93 VAL A N 1
ATOM 728 C CA . VAL A 1 93 ? -2.365 10.038 7.464 1.00 86.94 93 VAL A CA 1
ATOM 729 C C . VAL A 1 93 ? -2.351 10.801 6.139 1.00 86.94 93 VAL A C 1
ATOM 731 O O . VAL A 1 93 ? -1.514 11.682 5.964 1.00 86.94 93 VAL A O 1
ATOM 734 N N . LEU A 1 94 ? -3.274 10.499 5.221 1.00 86.44 94 LEU A N 1
ATOM 735 C CA . LEU A 1 94 ? -3.371 11.192 3.936 1.00 86.44 94 LEU A CA 1
ATOM 736 C C . LEU A 1 94 ? -3.697 12.681 4.119 1.00 86.44 94 LEU A C 1
ATOM 738 O O . LEU A 1 94 ? -3.043 13.517 3.505 1.00 86.44 94 LEU A O 1
ATOM 742 N N . GLN A 1 95 ? -4.626 13.009 5.020 1.00 87.94 95 GLN A N 1
ATOM 743 C CA . GLN A 1 95 ? -4.961 14.396 5.357 1.00 87.94 95 GLN A CA 1
ATOM 744 C C . GLN A 1 95 ? -3.769 15.152 5.957 1.00 87.94 95 GLN A C 1
ATOM 746 O O . GLN A 1 95 ? -3.523 16.294 5.580 1.00 87.94 95 GLN A O 1
ATOM 751 N N . SER A 1 96 ? -2.992 14.524 6.849 1.00 85.88 96 SER A N 1
ATOM 752 C CA . SER A 1 96 ? -1.778 15.153 7.394 1.00 85.88 96 SER A CA 1
ATOM 753 C C . SER A 1 96 ? -0.743 15.458 6.305 1.00 85.88 96 SER A C 1
ATOM 755 O O . SER A 1 96 ? -0.143 16.527 6.317 1.00 85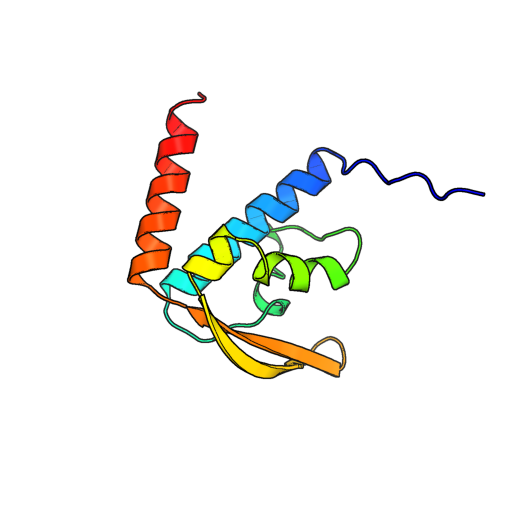.88 96 SER A O 1
ATOM 757 N N . LEU A 1 97 ? -0.571 14.557 5.330 1.00 81.06 97 LEU A N 1
ATOM 758 C CA . LEU A 1 97 ? 0.356 14.767 4.212 1.00 81.06 97 LEU A CA 1
ATOM 759 C C . LEU A 1 97 ? -0.069 15.915 3.283 1.00 81.06 97 LEU A C 1
ATOM 761 O O . LEU A 1 97 ? 0.792 16.559 2.687 1.00 81.06 97 LEU A O 1
ATOM 765 N N . GLU A 1 98 ? -1.371 16.160 3.135 1.00 81.56 98 GLU A N 1
ATOM 766 C CA . GLU A 1 98 ? -1.891 17.271 2.329 1.00 81.56 98 GLU A CA 1
ATOM 767 C C . GLU A 1 98 ? -1.671 18.622 3.026 1.00 81.56 98 GLU A C 1
ATOM 769 O O . GLU A 1 98 ? -1.214 19.567 2.385 1.00 81.56 98 GLU A O 1
ATOM 774 N N . GLN A 1 99 ? -1.877 18.686 4.346 1.00 77.88 99 GLN A N 1
ATOM 775 C CA . GLN A 1 99 ? -1.676 19.909 5.134 1.00 77.88 99 GLN A CA 1
ATOM 776 C C . GLN A 1 99 ? -0.203 20.340 5.230 1.00 77.88 99 GLN A C 1
ATOM 778 O O . GLN A 1 99 ? 0.092 21.535 5.161 1.00 77.88 99 GLN A O 1
ATOM 783 N N . ASP A 1 100 ? 0.727 19.385 5.329 1.00 67.88 100 ASP A N 1
ATOM 784 C CA . ASP A 1 100 ? 2.170 19.673 5.339 1.00 67.88 100 ASP A CA 1
ATOM 785 C C . ASP A 1 100 ? 2.670 20.197 3.974 1.00 67.88 100 ASP A C 1
ATOM 787 O O . ASP A 1 100 ? 3.643 20.952 3.901 1.00 67.88 100 ASP A O 1
ATOM 791 N N . GLY A 1 101 ? 1.988 19.835 2.880 1.00 59.38 101 GLY A N 1
ATOM 792 C CA . GLY A 1 101 ? 2.292 20.321 1.533 1.00 59.38 101 GLY A CA 1
ATOM 793 C C . GLY A 1 101 ? 1.897 21.783 1.296 1.00 59.38 101 GLY A C 1
ATOM 794 O O . GLY A 1 101 ? 2.573 22.475 0.537 1.00 59.38 101 GLY A O 1
ATOM 795 N N . GLU A 1 102 ? 0.853 22.278 1.969 1.00 55.50 102 GLU A N 1
ATOM 796 C CA . GLU A 1 102 ? 0.371 23.663 1.827 1.00 55.50 102 GLU A CA 1
ATOM 797 C C . GLU A 1 102 ? 1.228 24.699 2.574 1.00 55.50 102 GLU A C 1
ATOM 799 O O . GLU A 1 102 ? 1.191 25.875 2.230 1.00 55.50 102 GLU A O 1
ATOM 804 N N . HIS A 1 103 ? 2.041 24.294 3.556 1.00 47.00 103 HIS A N 1
ATOM 805 C CA . HIS A 1 103 ? 2.920 25.215 4.302 1.00 47.00 103 HIS A CA 1
ATOM 806 C C . HIS A 1 103 ? 4.292 25.458 3.649 1.00 47.00 103 HIS A C 1
ATOM 808 O O . HIS A 1 103 ? 5.123 26.171 4.213 1.00 47.00 103 HIS A O 1
ATOM 814 N N . THR A 1 104 ? 4.539 24.887 2.465 1.00 43.72 104 THR A N 1
ATOM 815 C CA . THR A 1 104 ? 5.819 25.017 1.740 1.00 43.72 104 THR A CA 1
ATOM 816 C C . THR A 1 104 ? 5.648 25.602 0.331 1.00 43.72 104 THR A C 1
ATOM 818 O O . THR A 1 104 ? 6.439 25.292 -0.562 1.00 43.72 104 THR A O 1
ATOM 821 N N . ALA A 1 105 ? 4.605 26.410 0.117 1.00 40.81 105 ALA A N 1
ATOM 822 C CA . ALA A 1 105 ? 4.351 27.139 -1.128 1.00 40.81 105 ALA A CA 1
ATOM 823 C C . ALA A 1 105 ? 4.570 28.647 -0.951 1.00 40.81 105 ALA A C 1
ATOM 825 O O . ALA A 1 105 ? 4.166 29.181 0.107 1.00 40.81 105 ALA A O 1
#

Radius of gyration: 14.8 Å; chains: 1; bounding box: 47×43×25 Å

Secondary structure (DSSP, 8-state):
-PPP-----HHHHHHHHHHHHHHHHHHHT--EEEGGGG--TTT---SSTTHHHHHTTSHHHHHHEEEEEEEE-TTTSSEEEEEEE-HHHHHHHHHHHHHHHHTT-

Foldseek 3Di:
DDDPPPPQPPVSVQLLVLLLLVLLVQLLVQAKDWLVVSPDPRSDDHPDPVVSLVSCVDPLSVQQWDFDAWDQDPPPRHIITIITGDNVSSVVSSVVVVVVVVVPD